Protein AF-A0A0F8Q9L6-F1 (afdb_monomer)

pLDDT: mean 87.57, std 13.75, range [48.38, 97.69]

Structure (mmCIF, N/CA/C/O backbone):
data_AF-A0A0F8Q9L6-F1
#
_entry.id   AF-A0A0F8Q9L6-F1
#
loop_
_atom_site.group_PDB
_atom_site.id
_atom_site.type_symbol
_atom_site.label_atom_id
_atom_site.label_alt_id
_atom_site.label_comp_id
_atom_site.label_asym_id
_atom_site.label_entity_id
_atom_site.label_seq_id
_atom_site.pdbx_PDB_ins_code
_atom_site.Cartn_x
_atom_site.Cartn_y
_atom_site.Cartn_z
_atom_site.occupancy
_atom_site.B_iso_or_equiv
_atom_site.auth_seq_id
_atom_site.auth_comp_id
_atom_site.auth_asym_id
_atom_site.auth_atom_id
_atom_site.pdbx_PDB_model_num
ATOM 1 N N . MET A 1 1 ? -23.910 33.095 15.856 1.00 48.38 1 MET A N 1
ATOM 2 C CA . MET A 1 1 ? -22.645 32.544 15.329 1.00 48.38 1 MET A CA 1
ATOM 3 C C . MET A 1 1 ? -22.813 31.042 15.264 1.00 48.38 1 MET A C 1
ATOM 5 O O . MET A 1 1 ? -22.526 30.356 16.237 1.00 48.38 1 MET A O 1
ATOM 9 N N . ASP A 1 2 ? -23.365 30.556 14.155 1.00 56.81 2 ASP A N 1
ATOM 10 C CA . ASP A 1 2 ? -23.475 29.126 13.888 1.00 56.81 2 ASP A CA 1
ATOM 11 C C . ASP A 1 2 ? -22.104 28.610 13.469 1.00 56.81 2 ASP A C 1
ATOM 13 O O . ASP A 1 2 ? -21.632 28.856 12.359 1.00 56.81 2 ASP A O 1
ATOM 17 N N . PHE A 1 3 ? -21.435 27.918 14.388 1.00 60.47 3 PHE A N 1
ATOM 18 C CA . PHE A 1 3 ? -20.263 27.124 14.057 1.00 60.47 3 PHE A CA 1
ATOM 19 C C . PHE A 1 3 ? -20.736 25.893 13.285 1.00 60.47 3 PHE A C 1
ATOM 21 O O . PHE A 1 3 ? -20.856 24.805 13.850 1.00 60.47 3 PHE A O 1
ATOM 28 N N . VAL A 1 4 ? -20.995 26.058 11.987 1.00 66.31 4 VAL A N 1
ATOM 29 C CA . VAL A 1 4 ? -21.019 24.936 11.046 1.00 66.31 4 VAL A CA 1
ATOM 30 C C . VAL A 1 4 ? -19.573 24.459 10.942 1.00 66.31 4 VAL A C 1
ATOM 32 O O . VAL A 1 4 ? -18.795 24.898 10.098 1.00 66.31 4 VAL A O 1
ATOM 35 N N . LYS A 1 5 ? -19.159 23.653 11.921 1.00 60.22 5 LYS A N 1
ATOM 36 C CA . LYS A 1 5 ? -17.861 22.987 11.907 1.00 60.22 5 LYS A CA 1
ATOM 37 C C . LYS A 1 5 ? -17.818 22.143 10.630 1.00 60.22 5 LYS A C 1
ATOM 39 O O . LYS A 1 5 ? -18.768 21.391 10.412 1.00 60.22 5 LYS A O 1
ATOM 44 N N . PRO A 1 6 ? -16.750 22.176 9.816 1.00 62.28 6 PRO A N 1
ATOM 45 C CA . PRO A 1 6 ? -16.467 20.995 9.027 1.00 62.28 6 PRO A CA 1
ATOM 46 C C . PRO A 1 6 ? -16.194 19.889 10.048 1.00 62.28 6 PRO A C 1
ATOM 48 O O . PRO A 1 6 ? -15.238 19.959 10.824 1.00 62.28 6 PRO A O 1
ATOM 51 N N . GLU A 1 7 ? -17.097 18.921 10.129 1.00 55.97 7 GLU A N 1
ATOM 52 C CA . GLU A 1 7 ? -16.839 17.688 10.851 1.00 55.97 7 GLU A CA 1
ATOM 53 C C . GLU A 1 7 ? -15.657 17.043 10.121 1.00 55.97 7 GLU A C 1
ATOM 55 O O . GLU A 1 7 ? -15.785 16.592 8.985 1.00 55.97 7 GLU A O 1
ATOM 60 N N . TYR A 1 8 ? -14.455 17.147 10.698 1.00 52.84 8 TYR A N 1
ATOM 61 C CA . TYR A 1 8 ? -13.265 16.508 10.147 1.00 52.84 8 TYR A CA 1
ATOM 62 C C . TYR A 1 8 ? -13.474 15.004 10.305 1.00 52.84 8 TYR A C 1
ATOM 64 O O . TYR A 1 8 ? -13.117 14.415 11.326 1.00 52.84 8 TYR A O 1
ATOM 72 N N . GLY A 1 9 ? -14.141 14.404 9.321 1.00 57.28 9 GLY A N 1
ATOM 73 C CA . GLY A 1 9 ? -14.303 12.971 9.221 1.00 57.28 9 GLY A CA 1
ATOM 74 C C . GLY A 1 9 ? -12.919 12.372 9.055 1.00 57.28 9 GLY A C 1
ATOM 75 O O . GLY A 1 9 ? -12.360 12.380 7.961 1.00 57.28 9 GLY A O 1
ATOM 76 N N . ILE A 1 10 ? -12.344 11.856 10.141 1.00 56.53 10 ILE A N 1
ATOM 77 C CA . ILE A 1 10 ? -11.247 10.892 10.049 1.00 56.53 10 ILE A CA 1
ATOM 78 C C . ILE A 1 10 ? -11.886 9.595 9.559 1.00 56.53 10 ILE A C 1
ATOM 80 O O . ILE A 1 10 ? -12.066 8.639 10.311 1.00 56.53 10 ILE A O 1
ATOM 84 N N . GLU A 1 11 ? -12.326 9.593 8.303 1.00 64.44 11 GLU A N 1
ATOM 85 C CA . GLU A 1 11 ? -12.762 8.372 7.663 1.00 64.44 11 GLU A CA 1
ATOM 86 C C . GLU A 1 11 ? -11.557 7.444 7.612 1.00 64.44 11 GLU A C 1
ATOM 88 O O . GLU A 1 11 ? -10.446 7.816 7.222 1.00 64.44 11 GLU A O 1
ATOM 93 N N . ARG A 1 12 ? -11.762 6.224 8.094 1.00 71.50 12 ARG A N 1
ATOM 94 C CA . ARG A 1 12 ? -10.741 5.192 8.069 1.00 71.50 12 ARG A CA 1
ATOM 95 C C . ARG A 1 12 ? -10.426 4.831 6.621 1.00 71.50 12 ARG A C 1
ATOM 97 O O . ARG A 1 12 ? -11.177 4.112 5.974 1.00 71.50 12 ARG A O 1
ATOM 104 N N . ILE A 1 13 ? -9.282 5.306 6.139 1.00 79.88 13 ILE A N 1
ATOM 105 C CA . ILE A 1 13 ? -8.759 5.0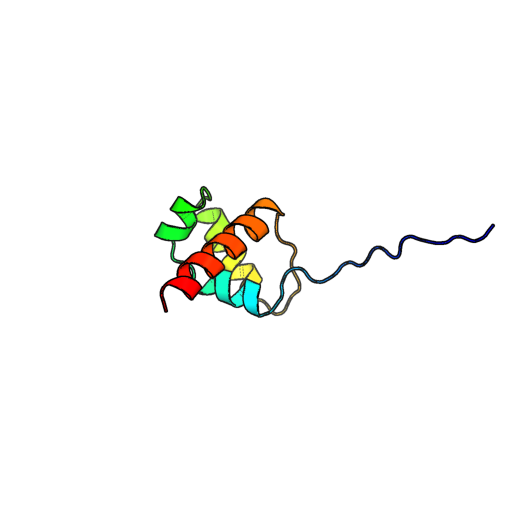14 4.794 1.00 79.88 13 ILE A CA 1
ATOM 106 C C . ILE A 1 13 ? -8.254 3.557 4.704 1.00 79.88 13 ILE A C 1
ATOM 108 O O . ILE A 1 13 ? -8.107 2.996 3.621 1.00 79.88 13 ILE A O 1
ATOM 112 N N . ASP A 1 14 ? -8.006 2.909 5.846 1.00 84.06 14 ASP A N 1
ATOM 113 C CA . ASP A 1 14 ? -7.527 1.531 5.956 1.00 84.06 14 ASP A CA 1
ATOM 114 C C . ASP A 1 14 ? -8.661 0.492 5.965 1.00 84.06 14 ASP A C 1
ATOM 116 O O . ASP A 1 14 ? -8.767 -0.346 6.873 1.00 84.06 14 ASP A O 1
ATOM 120 N N . SER A 1 15 ? -9.523 0.540 4.949 1.00 91.00 15 SER A N 1
ATOM 121 C CA . SER A 1 15 ? -10.573 -0.464 4.776 1.00 91.00 15 SER A CA 1
ATOM 122 C C . SER A 1 15 ? -9.994 -1.886 4.713 1.00 91.00 15 SER A C 1
ATOM 124 O O . SER A 1 15 ? -8.800 -2.10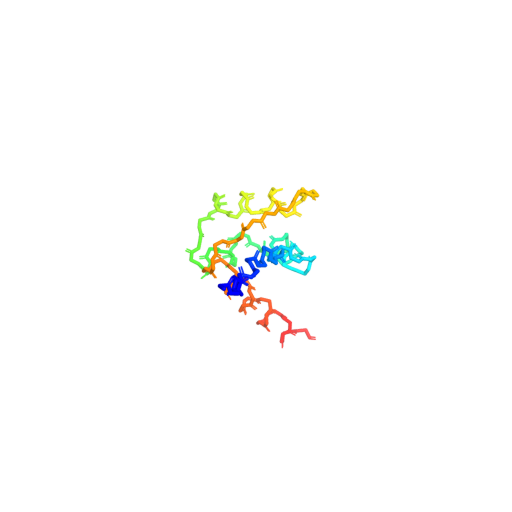0 4.465 1.00 91.00 15 SER A O 1
ATOM 126 N N . TYR A 1 16 ? -10.849 -2.885 4.946 1.00 92.50 16 TYR A N 1
ATOM 127 C CA . TYR A 1 16 ? -10.450 -4.290 4.862 1.00 92.50 16 TYR A CA 1
ATOM 128 C C . TYR A 1 16 ? -9.820 -4.622 3.500 1.00 92.50 16 TYR A C 1
ATOM 130 O O . TYR A 1 16 ? -8.757 -5.241 3.456 1.00 92.50 16 TYR A O 1
ATOM 138 N N . ASP A 1 17 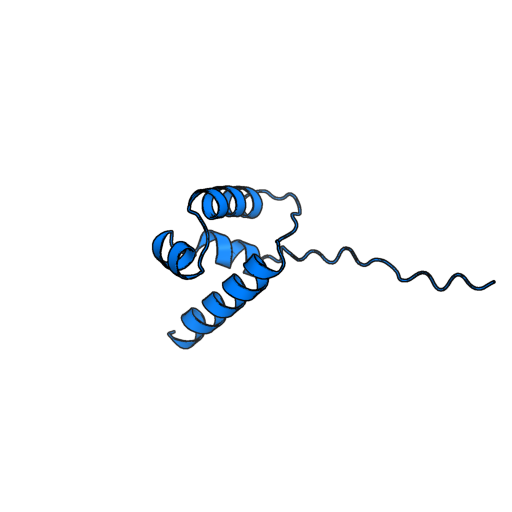? -10.407 -4.128 2.409 1.00 92.56 17 ASP A N 1
ATOM 139 C CA . ASP A 1 17 ? -9.922 -4.378 1.049 1.00 92.56 17 ASP A CA 1
ATOM 140 C C . ASP A 1 17 ? -8.525 -3.793 0.832 1.00 92.56 17 ASP A C 1
ATOM 142 O O . ASP A 1 17 ? -7.620 -4.478 0.355 1.00 92.56 17 ASP A O 1
ATOM 146 N N . ILE A 1 18 ? -8.292 -2.560 1.290 1.00 93.69 18 ILE A N 1
ATOM 147 C CA . ILE A 1 18 ? -6.972 -1.927 1.213 1.00 93.69 18 ILE A CA 1
ATOM 148 C C . ILE A 1 18 ? -5.928 -2.720 2.003 1.00 93.69 18 ILE A C 1
ATOM 150 O O . ILE A 1 18 ? -4.802 -2.913 1.531 1.00 93.69 18 ILE A O 1
ATOM 154 N N . ARG A 1 19 ? -6.290 -3.229 3.186 1.00 95.50 19 ARG A N 1
ATOM 155 C CA . ARG A 1 19 ? -5.406 -4.094 3.979 1.00 95.50 19 ARG A CA 1
ATOM 156 C C . ARG A 1 19 ? -5.058 -5.366 3.211 1.00 95.50 19 ARG A C 1
ATOM 158 O O . ARG A 1 19 ? -3.878 -5.706 3.129 1.00 95.50 19 ARG A O 1
ATOM 165 N N . GLN A 1 20 ? -6.036 -6.033 2.602 1.00 96.00 20 GLN A N 1
ATOM 166 C CA . GLN A 1 20 ? -5.785 -7.241 1.811 1.00 96.00 20 GLN A CA 1
ATOM 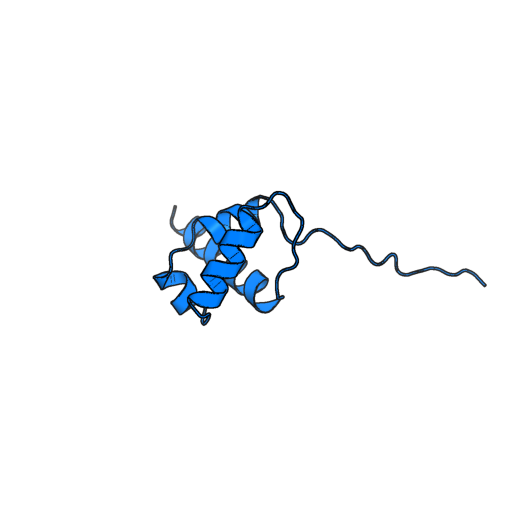167 C C . GLN A 1 20 ? -4.936 -6.962 0.566 1.00 96.00 20 GLN A C 1
ATOM 169 O O . GLN A 1 20 ? -4.026 -7.738 0.260 1.00 96.00 20 GLN A O 1
ATOM 174 N N . ASN A 1 21 ? -5.134 -5.826 -0.100 1.00 95.88 21 ASN A N 1
ATOM 175 C CA . ASN A 1 21 ? -4.312 -5.412 -1.238 1.00 95.88 21 ASN A CA 1
ATOM 176 C C . ASN A 1 21 ? -2.842 -5.223 -0.835 1.00 95.88 21 ASN A C 1
ATOM 178 O O . ASN A 1 21 ? -1.933 -5.761 -1.467 1.00 95.88 21 ASN A O 1
ATOM 182 N N . ILE A 1 22 ? -2.591 -4.531 0.281 1.00 96.50 22 ILE A N 1
ATOM 183 C CA . ILE A 1 22 ? -1.237 -4.345 0.828 1.00 96.50 22 ILE A CA 1
ATOM 184 C C . ILE A 1 22 ? -0.601 -5.684 1.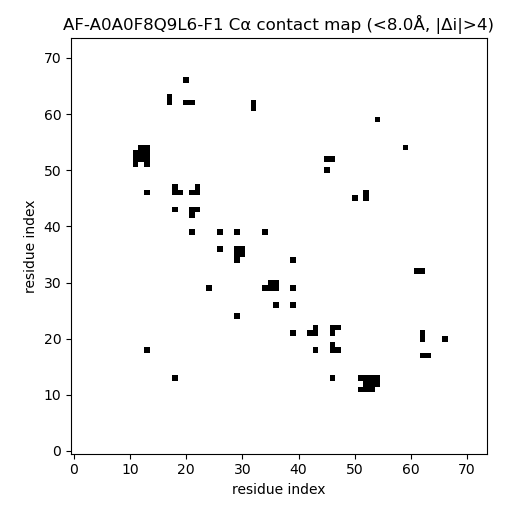233 1.00 96.50 22 ILE A C 1
ATOM 186 O O . ILE A 1 22 ? 0.611 -5.870 1.094 1.00 96.50 22 ILE A O 1
ATOM 190 N N . LEU A 1 23 ? -1.383 -6.631 1.754 1.00 96.88 23 LEU A N 1
ATOM 191 C CA . LEU A 1 23 ? -0.864 -7.937 2.162 1.00 96.88 23 LEU A CA 1
ATOM 192 C C . LEU A 1 23 ? -0.538 -8.834 0.966 1.00 96.88 23 LEU A C 1
ATOM 194 O O . LEU A 1 23 ? 0.500 -9.508 0.992 1.00 96.88 23 LEU A O 1
ATOM 198 N N . SER A 1 24 ? -1.368 -8.799 -0.073 1.00 96.69 24 SER A N 1
ATOM 199 C CA . SER A 1 24 ? -1.259 -9.650 -1.261 1.00 96.69 24 SER A CA 1
ATOM 200 C C . SER A 1 24 ? -0.212 -9.173 -2.267 1.00 96.69 24 SER A C 1
ATOM 202 O O . SER A 1 24 ? 0.427 -10.007 -2.908 1.00 96.69 24 SER A O 1
ATOM 204 N N . ILE A 1 25 ? 0.041 -7.864 -2.370 1.00 96.81 25 ILE A N 1
ATOM 205 C CA . ILE A 1 25 ? 1.015 -7.337 -3.332 1.00 96.81 25 ILE A CA 1
ATOM 206 C C . ILE A 1 25 ? 2.433 -7.888 -3.098 1.00 96.81 25 ILE A C 1
ATOM 208 O O . ILE A 1 25 ? 2.954 -7.968 -1.970 1.00 96.81 25 ILE A O 1
ATOM 212 N N . SER A 1 26 ? 3.076 -8.279 -4.201 1.00 96.81 26 SER A N 1
ATOM 213 C CA . SER A 1 26 ? 4.440 -8.803 -4.211 1.00 96.81 26 SER A CA 1
ATOM 214 C C . SER A 1 26 ? 5.469 -7.678 -4.033 1.00 96.81 26 SER A C 1
ATOM 216 O O . SER A 1 26 ? 5.223 -6.515 -4.351 1.00 96.81 26 SER A O 1
ATOM 218 N N . CYS A 1 27 ? 6.678 -8.008 -3.563 1.00 96.75 27 CYS A N 1
ATOM 219 C CA . CYS A 1 27 ? 7.758 -7.016 -3.487 1.00 96.75 27 CYS A CA 1
ATOM 220 C C . CYS A 1 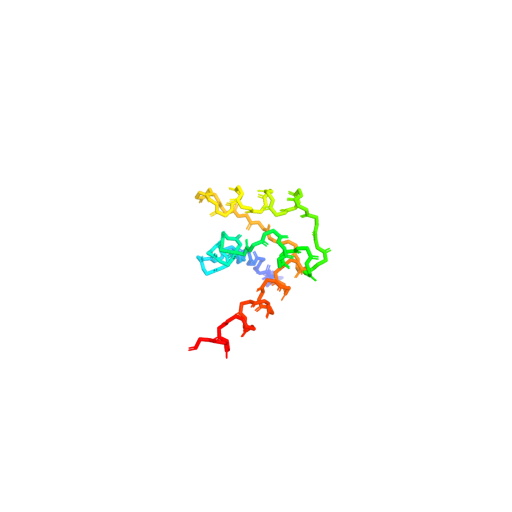27 ? 8.154 -6.479 -4.875 1.00 96.75 27 CYS A C 1
ATOM 222 O O . CYS A 1 27 ? 8.624 -5.345 -4.977 1.00 96.75 27 CYS A O 1
ATOM 224 N N . VAL A 1 28 ? 8.000 -7.290 -5.925 1.00 97.00 28 VAL A N 1
ATOM 225 C CA . VAL A 1 28 ? 8.316 -6.902 -7.304 1.00 97.00 28 VAL A CA 1
ATOM 226 C C . VAL A 1 28 ? 7.303 -5.880 -7.799 1.00 97.00 28 VAL A C 1
ATOM 228 O O . VAL A 1 28 ? 7.701 -4.815 -8.263 1.00 97.00 28 VAL A O 1
ATOM 231 N N . ASP A 1 29 ? 6.010 -6.150 -7.640 1.00 97.00 29 ASP A N 1
ATOM 232 C CA . ASP A 1 29 ? 4.967 -5.233 -8.105 1.00 97.00 29 ASP A CA 1
ATOM 233 C C . ASP A 1 29 ? 4.944 -3.954 -7.275 1.00 97.00 29 ASP A C 1
ATOM 235 O O . ASP A 1 29 ? 4.856 -2.868 -7.834 1.00 97.00 29 ASP A O 1
ATOM 239 N N . TRP A 1 30 ? 5.197 -4.043 -5.968 1.00 96.75 30 TRP A N 1
ATOM 240 C CA . TRP A 1 30 ? 5.372 -2.858 -5.130 1.00 96.75 30 TRP A CA 1
ATOM 241 C C . TRP A 1 30 ? 6.516 -1.950 -5.596 1.00 96.75 30 TRP A C 1
ATOM 243 O O . TRP A 1 30 ? 6.387 -0.725 -5.605 1.00 96.75 30 TRP A O 1
ATOM 253 N N . LYS A 1 31 ? 7.643 -2.540 -6.020 1.00 97.00 31 LYS A N 1
ATOM 254 C CA . LYS A 1 31 ? 8.744 -1.777 -6.618 1.00 97.00 31 LYS A CA 1
ATOM 255 C C . LYS A 1 31 ? 8.335 -1.137 -7.945 1.00 97.00 31 LYS A C 1
ATOM 257 O O . LYS A 1 31 ? 8.729 -0.001 -8.189 1.00 97.00 31 LYS A O 1
ATOM 262 N N . LYS A 1 32 ? 7.529 -1.812 -8.775 1.00 96.62 32 LYS A N 1
ATOM 263 C CA . LYS A 1 32 ? 6.974 -1.228 -10.014 1.00 96.62 32 LYS A CA 1
ATOM 264 C C . LYS A 1 32 ? 6.028 -0.057 -9.730 1.00 96.62 32 LYS A C 1
ATOM 266 O O . LYS A 1 32 ? 5.995 0.884 -10.511 1.00 96.62 32 LYS A O 1
ATOM 271 N N . LEU A 1 33 ? 5.342 -0.056 -8.582 1.00 95.19 33 LEU A N 1
ATOM 272 C CA . LEU A 1 33 ? 4.594 1.109 -8.088 1.00 95.19 33 LEU A CA 1
ATOM 273 C C . LEU A 1 33 ? 5.502 2.260 -7.621 1.00 95.19 33 LEU A C 1
ATOM 275 O O . LEU A 1 33 ? 4.998 3.282 -7.165 1.00 95.19 33 LEU A O 1
ATOM 279 N N . GLY A 1 34 ? 6.828 2.134 -7.714 1.00 96.25 34 GLY A N 1
ATOM 280 C CA . GLY A 1 34 ? 7.779 3.203 -7.409 1.00 96.25 34 GLY A CA 1
ATOM 281 C C . GLY A 1 34 ? 8.047 3.400 -5.918 1.00 96.25 34 GLY A C 1
ATOM 282 O O . GLY A 1 34 ? 8.455 4.487 -5.515 1.00 96.25 34 GLY A O 1
ATOM 283 N N . PHE A 1 35 ? 7.811 2.376 -5.094 1.00 95.62 35 PHE A N 1
ATOM 284 C CA . PHE A 1 35 ? 8.052 2.429 -3.654 1.00 95.62 35 PHE A CA 1
ATOM 285 C C . PHE A 1 35 ? 9.150 1.464 -3.204 1.00 95.62 35 PHE A C 1
ATOM 287 O O . PHE A 1 35 ? 9.409 0.419 -3.805 1.00 95.62 35 PHE A O 1
ATOM 294 N N . SER A 1 36 ? 9.795 1.809 -2.090 1.00 96.50 36 SER A N 1
ATOM 295 C CA . SER A 1 36 ? 10.862 0.991 -1.518 1.00 96.50 36 SER A CA 1
ATOM 296 C C . SER A 1 36 ? 10.326 -0.288 -0.856 1.00 96.50 36 SER A C 1
ATOM 298 O O . SER A 1 36 ? 9.179 -0.355 -0.402 1.00 96.50 36 SER A O 1
ATOM 300 N N . LYS A 1 37 ? 11.200 -1.296 -0.711 1.00 95.81 37 LYS A N 1
ATOM 301 C CA . LYS A 1 37 ? 10.903 -2.513 0.068 1.00 95.81 37 LYS A CA 1
ATOM 302 C C . LYS A 1 37 ? 10.633 -2.197 1.547 1.00 95.81 37 LYS A C 1
ATOM 304 O O . LYS A 1 37 ? 9.802 -2.862 2.158 1.00 95.81 37 LYS A O 1
ATOM 309 N N . GLY A 1 38 ? 11.308 -1.191 2.111 1.00 97.06 38 GLY A N 1
ATOM 310 C CA . GLY A 1 38 ? 11.085 -0.750 3.493 1.00 97.06 38 GLY A CA 1
ATOM 311 C C . GLY A 1 38 ? 9.672 -0.201 3.693 1.00 97.06 38 GLY A C 1
ATOM 312 O O . GLY A 1 38 ? 8.994 -0.575 4.646 1.00 97.06 38 GLY A O 1
ATOM 313 N N . THR A 1 39 ? 9.186 0.587 2.729 1.00 96.06 39 THR A N 1
ATOM 314 C CA . THR A 1 39 ? 7.802 1.079 2.714 1.00 96.06 39 THR A CA 1
ATOM 315 C C . THR A 1 39 ? 6.807 -0.082 2.683 1.00 96.06 39 THR A C 1
ATOM 317 O O . THR A 1 39 ? 5.877 -0.088 3.482 1.00 96.06 39 THR A O 1
ATOM 320 N N . LEU A 1 40 ? 7.024 -1.102 1.838 1.00 97.12 40 LEU A N 1
ATOM 321 C CA . LEU A 1 40 ? 6.157 -2.289 1.814 1.00 97.12 40 LEU A CA 1
ATOM 322 C C . LEU A 1 40 ? 6.142 -3.012 3.160 1.00 97.12 40 LEU A C 1
ATOM 324 O O . LEU A 1 40 ? 5.081 -3.390 3.644 1.00 97.12 40 LEU A O 1
ATOM 328 N N . HIS A 1 41 ? 7.319 -3.221 3.755 1.00 97.19 41 HIS A N 1
ATOM 329 C CA . HIS A 1 41 ? 7.427 -3.897 5.042 1.00 97.19 41 HIS A CA 1
ATOM 330 C C . HIS A 1 41 ? 6.600 -3.173 6.109 1.00 97.19 41 HIS A C 1
ATOM 332 O O . HIS A 1 41 ? 5.765 -3.800 6.755 1.00 97.19 41 HIS A O 1
ATOM 338 N N . TYR A 1 42 ? 6.772 -1.855 6.231 1.00 96.50 42 TYR A N 1
ATOM 339 C CA . TYR A 1 42 ? 6.023 -1.041 7.183 1.00 96.50 42 TYR A CA 1
ATOM 340 C C . TYR A 1 42 ? 4.507 -1.097 6.929 1.00 96.50 42 TYR A C 1
ATOM 342 O O . TYR A 1 42 ? 3.733 -1.352 7.850 1.00 96.50 42 TYR A O 1
ATOM 350 N N . MET A 1 43 ? 4.078 -0.973 5.668 1.00 95.88 43 MET A N 1
ATOM 351 C CA . MET A 1 43 ? 2.661 -1.063 5.298 1.00 95.88 43 MET A CA 1
ATOM 352 C C . MET A 1 43 ? 2.059 -2.436 5.625 1.00 95.88 43 MET A C 1
ATOM 354 O O . MET A 1 43 ? 0.954 -2.502 6.158 1.00 95.88 43 MET A O 1
ATOM 358 N N . LYS A 1 44 ? 2.784 -3.539 5.382 1.00 97.38 44 LYS A N 1
ATOM 359 C CA . LYS A 1 44 ? 2.309 -4.885 5.745 1.00 97.38 44 LYS A CA 1
ATOM 360 C C . LYS A 1 44 ? 2.175 -5.062 7.256 1.00 97.38 44 LYS A C 1
ATOM 362 O O . LYS A 1 44 ? 1.255 -5.746 7.685 1.00 97.38 44 LYS A O 1
ATOM 367 N N . GLN A 1 45 ? 3.056 -4.465 8.059 1.00 97.69 45 GLN A N 1
ATOM 368 C CA . GLN A 1 45 ? 2.926 -4.522 9.519 1.00 97.69 45 GLN A CA 1
ATOM 369 C C . GLN A 1 45 ? 1.693 -3.751 10.004 1.00 97.69 45 GLN A C 1
ATOM 371 O O . GLN A 1 45 ? 0.941 -4.272 10.825 1.00 97.69 45 GLN A O 1
ATOM 376 N N . ASN A 1 46 ? 1.429 -2.572 9.435 1.00 95.31 46 ASN A N 1
ATOM 377 C CA . ASN A 1 46 ? 0.218 -1.807 9.736 1.00 95.31 46 ASN A CA 1
ATOM 378 C C . ASN A 1 46 ? -1.055 -2.565 9.322 1.00 95.31 46 ASN A C 1
ATOM 380 O O . ASN A 1 46 ? -1.977 -2.698 10.120 1.00 95.31 46 ASN A O 1
ATOM 384 N N . ALA A 1 47 ? -1.080 -3.143 8.116 1.00 95.56 47 ALA A N 1
ATOM 385 C CA . ALA A 1 47 ? -2.234 -3.882 7.601 1.00 95.56 47 ALA A CA 1
ATOM 386 C C . ALA A 1 47 ? -2.566 -5.157 8.399 1.00 95.56 47 ALA A C 1
ATOM 388 O O . ALA A 1 47 ? -3.731 -5.552 8.445 1.00 95.56 47 ALA A O 1
ATOM 389 N N . LYS A 1 48 ? -1.567 -5.783 9.041 1.00 96.69 48 LYS A N 1
ATOM 390 C CA . LYS A 1 48 ? -1.753 -6.938 9.942 1.00 96.69 48 LYS A CA 1
ATOM 391 C C . LYS A 1 48 ? -2.265 -6.562 11.330 1.00 96.69 48 LYS A C 1
ATOM 393 O O . LYS A 1 48 ? -2.742 -7.436 12.040 1.00 96.69 48 LYS A O 1
ATOM 398 N N . SER A 1 4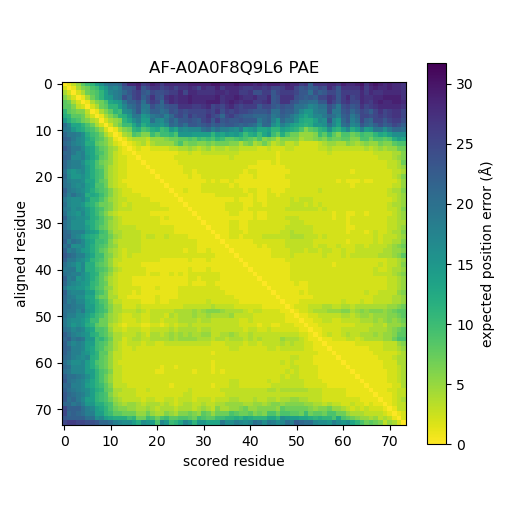9 ? -2.093 -5.313 11.753 1.00 94.25 49 SER A N 1
ATOM 399 C CA . SER A 1 49 ? -2.494 -4.874 13.087 1.00 94.25 49 SER A CA 1
ATOM 400 C C . SER A 1 49 ? -3.959 -4.466 13.097 1.00 94.25 49 SER A C 1
ATOM 402 O O . SER A 1 49 ? -4.378 -3.728 12.218 1.00 94.25 49 SER A O 1
ATOM 404 N N . ASP A 1 50 ? -4.720 -4.806 14.133 1.00 88.00 50 ASP A N 1
ATOM 405 C CA . ASP A 1 50 ? -6.112 -4.340 14.275 1.00 88.00 50 ASP A CA 1
ATOM 406 C C . ASP A 1 50 ? -6.237 -2.826 14.534 1.00 88.00 50 ASP A C 1
ATOM 408 O O . ASP A 1 50 ? -7.337 -2.277 14.596 1.00 88.00 50 ASP A O 1
ATOM 412 N N . LYS A 1 51 ? -5.107 -2.124 14.682 1.00 90.44 51 LYS A N 1
ATOM 413 C CA . LYS A 1 51 ? -5.080 -0.676 14.882 1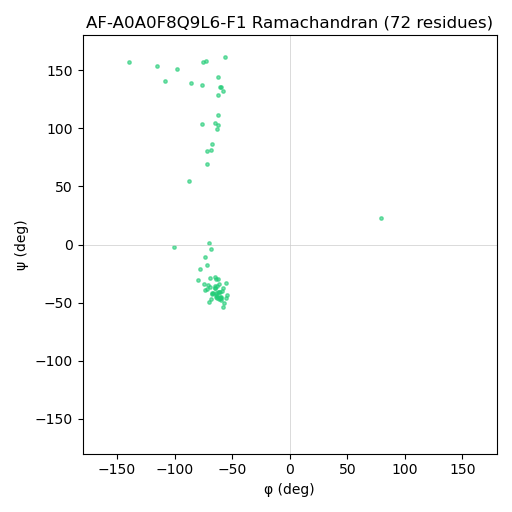.00 90.44 51 LYS A CA 1
ATOM 414 C C . LYS A 1 51 ? -5.358 0.055 13.568 1.00 90.44 51 LYS A C 1
ATOM 416 O O . LYS A 1 51 ? -4.775 -0.320 12.546 1.00 90.44 51 LYS A O 1
ATOM 421 N N . PRO A 1 52 ? -6.180 1.117 13.586 1.00 90.00 52 PRO A N 1
ATOM 422 C CA . PRO A 1 52 ? -6.346 1.968 12.421 1.00 90.00 52 PRO A CA 1
ATOM 423 C C . PRO A 1 52 ? -5.015 2.631 12.060 1.00 90.00 52 PRO A C 1
ATOM 425 O O . PRO A 1 52 ? -4.228 2.997 12.937 1.00 90.00 52 PRO A O 1
ATOM 428 N N . PHE A 1 53 ? -4.771 2.802 10.766 1.00 90.56 53 PHE A N 1
ATOM 429 C CA . PHE A 1 53 ? -3.613 3.533 10.260 1.00 90.56 53 PHE A CA 1
ATOM 430 C C . PHE A 1 53 ? -4.005 4.401 9.070 1.00 90.56 53 PHE A C 1
ATOM 432 O O . PHE A 1 53 ? -4.994 4.147 8.387 1.00 90.56 53 PHE A O 1
ATOM 439 N N . TH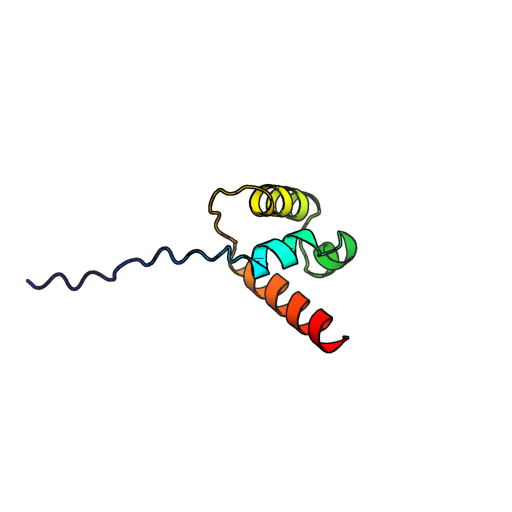R A 1 54 ? -3.221 5.442 8.817 1.00 89.00 54 THR A N 1
ATOM 440 C CA . THR A 1 54 ? -3.389 6.282 7.634 1.00 89.00 54 THR A CA 1
ATOM 441 C C . THR A 1 54 ? -2.421 5.856 6.541 1.00 89.00 54 THR A C 1
ATOM 443 O O . THR A 1 54 ? -1.325 5.345 6.792 1.00 89.00 54 THR A O 1
ATOM 446 N N . LEU A 1 55 ? -2.840 6.073 5.300 1.00 87.75 55 LEU A N 1
ATOM 447 C CA . LEU A 1 55 ? -2.023 5.859 4.118 1.00 87.75 55 LEU A CA 1
ATOM 448 C C . LEU A 1 55 ? -1.647 7.208 3.531 1.00 87.75 55 LEU A C 1
ATOM 450 O O . LEU A 1 55 ? -2.467 8.122 3.458 1.00 87.75 55 LEU A O 1
ATOM 454 N N . ASN A 1 56 ? -0.406 7.318 3.065 1.00 88.38 56 ASN A N 1
ATOM 455 C CA . ASN A 1 56 ? -0.055 8.417 2.181 1.00 88.38 56 ASN A CA 1
ATOM 456 C C . ASN A 1 56 ? -0.935 8.326 0.920 1.00 88.38 56 ASN A C 1
ATOM 458 O O . ASN A 1 56 ? -1.093 7.238 0.360 1.00 88.38 56 ASN A O 1
ATOM 462 N N . SER A 1 57 ? -1.480 9.454 0.461 1.00 90.12 57 SER A N 1
ATOM 463 C CA . SER A 1 57 ? -2.386 9.505 -0.695 1.00 90.12 57 SER A CA 1
ATOM 464 C C . SER A 1 57 ? -1.786 8.877 -1.957 1.00 90.12 57 SER A C 1
ATOM 466 O O . SER A 1 57 ? -2.500 8.229 -2.715 1.00 90.12 57 SER A O 1
ATOM 468 N N . HIS A 1 58 ? -0.467 8.974 -2.155 1.00 93.31 58 HIS A N 1
ATOM 469 C CA . HIS A 1 58 ? 0.220 8.375 -3.301 1.00 93.31 58 HIS A CA 1
ATOM 470 C C . HIS A 1 58 ? 0.278 6.848 -3.194 1.00 93.31 58 HIS A C 1
ATOM 472 O O . HIS A 1 58 ? 0.239 6.154 -4.208 1.00 93.31 58 HIS A O 1
ATOM 478 N N . VAL A 1 59 ? 0.406 6.317 -1.973 1.00 93.06 59 VAL A N 1
ATOM 479 C CA . VAL A 1 59 ? 0.372 4.868 -1.733 1.00 93.06 59 VAL A CA 1
ATOM 480 C C . VAL A 1 59 ? -1.034 4.353 -2.006 1.00 93.06 59 VAL A C 1
ATOM 482 O O . VAL A 1 59 ? -1.176 3.381 -2.740 1.00 93.06 59 VAL A O 1
ATOM 485 N N . LEU A 1 60 ? -2.056 5.037 -1.486 1.00 93.69 60 LEU A N 1
ATOM 486 C CA . LEU A 1 60 ? -3.455 4.675 -1.705 1.00 93.69 60 LEU A CA 1
ATOM 487 C C . LEU A 1 60 ? -3.814 4.650 -3.199 1.00 93.69 60 LEU A C 1
ATOM 489 O O . LEU A 1 60 ? -4.275 3.627 -3.696 1.00 93.69 60 LEU A O 1
ATOM 493 N N . ASP A 1 61 ? -3.544 5.739 -3.924 1.00 95.06 61 ASP A N 1
ATOM 494 C CA . ASP A 1 61 ? -3.838 5.852 -5.359 1.00 95.06 61 ASP A CA 1
ATOM 495 C C . ASP A 1 61 ? -3.190 4.720 -6.172 1.00 95.06 61 ASP A C 1
ATOM 497 O O . ASP A 1 61 ? -3.836 4.073 -6.996 1.00 95.06 61 ASP A O 1
ATOM 501 N N . ARG A 1 62 ? -1.913 4.426 -5.909 1.00 96.00 62 ARG A N 1
ATOM 502 C CA . ARG A 1 62 ? -1.173 3.403 -6.658 1.00 96.00 62 ARG A CA 1
ATOM 503 C C . ARG A 1 62 ? -1.579 1.980 -6.288 1.00 96.00 62 ARG A C 1
ATOM 505 O O . ARG A 1 62 ? -1.583 1.123 -7.167 1.00 96.00 62 ARG A O 1
ATOM 512 N N . VAL A 1 63 ? -1.928 1.722 -5.027 1.00 95.00 63 VAL A N 1
ATOM 513 C CA . VAL A 1 63 ? -2.471 0.422 -4.599 1.00 95.00 63 VAL A CA 1
ATOM 514 C C . VAL A 1 63 ? -3.840 0.179 -5.232 1.00 95.00 63 VAL A C 1
ATOM 516 O O . VAL A 1 63 ? -4.069 -0.915 -5.736 1.00 95.00 63 VAL A O 1
ATOM 519 N N . ASN A 1 64 ? -4.702 1.196 -5.298 1.00 94.25 64 ASN A N 1
ATOM 520 C CA . ASN A 1 64 ? -6.000 1.092 -5.971 1.00 94.25 64 ASN A CA 1
ATOM 521 C C . ASN A 1 64 ? -5.847 0.837 -7.473 1.00 94.25 64 ASN A C 1
ATOM 523 O O . ASN A 1 64 ? -6.504 -0.038 -8.026 1.00 94.25 64 ASN A O 1
ATOM 527 N N . LYS A 1 65 ? -4.927 1.545 -8.140 1.00 94.50 65 LYS A N 1
ATOM 528 C CA . LYS A 1 65 ? -4.611 1.287 -9.554 1.00 94.50 65 LYS A CA 1
ATOM 529 C C . LYS A 1 65 ? -4.091 -0.130 -9.777 1.00 94.50 65 LYS A C 1
ATOM 531 O O . LYS A 1 65 ? -4.455 -0.761 -10.763 1.00 94.50 65 LYS A O 1
ATOM 536 N N . TRP A 1 66 ? -3.239 -0.630 -8.884 1.00 95.69 66 TRP A N 1
ATOM 537 C CA . TRP A 1 66 ? -2.747 -2.004 -8.957 1.00 95.69 66 TRP A CA 1
ATOM 538 C C . TRP A 1 66 ? -3.868 -3.031 -8.787 1.00 95.69 66 TRP A C 1
ATOM 540 O O . TRP A 1 66 ? -3.929 -3.973 -9.571 1.00 95.69 66 TRP A O 1
ATOM 550 N N . GLU A 1 67 ? -4.759 -2.839 -7.812 1.00 94.25 67 GLU A N 1
ATOM 551 C CA . GLU A 1 67 ? -5.896 -3.736 -7.590 1.00 94.25 67 GLU A CA 1
ATOM 552 C C . GLU A 1 67 ? -6.789 -3.799 -8.835 1.00 94.25 67 GLU A C 1
ATOM 554 O O . GLU A 1 67 ? -7.028 -4.892 -9.340 1.00 94.25 67 GLU A O 1
ATOM 559 N N . ALA A 1 68 ? -7.146 -2.652 -9.420 1.00 93.44 68 ALA A N 1
ATOM 560 C CA . ALA A 1 68 ? -7.954 -2.607 -10.638 1.00 93.44 68 ALA A CA 1
ATOM 561 C C . ALA A 1 68 ? -7.303 -3.365 -11.814 1.00 93.44 68 ALA A C 1
ATOM 563 O O . ALA A 1 68 ? -7.989 -4.044 -12.584 1.00 93.44 68 ALA A O 1
ATOM 564 N N . LEU A 1 69 ? -5.971 -3.288 -11.947 1.00 91.62 69 LEU A N 1
ATOM 565 C CA . LEU A 1 69 ? -5.219 -4.023 -12.970 1.00 91.62 69 LEU A CA 1
ATOM 566 C C . LEU A 1 69 ? -5.237 -5.537 -12.729 1.00 91.62 69 LEU A C 1
ATOM 568 O O . LEU A 1 69 ? -5.405 -6.294 -13.681 1.00 91.62 69 LEU A O 1
ATOM 572 N N . VAL A 1 70 ? -5.067 -5.980 -11.481 1.00 90.81 70 VAL A N 1
ATOM 573 C CA . VAL A 1 70 ? -5.067 -7.409 -11.126 1.00 90.81 70 VAL A CA 1
ATOM 574 C C . VAL A 1 70 ? -6.473 -8.004 -11.227 1.00 90.81 70 VAL A C 1
ATOM 576 O O . VAL A 1 70 ? -6.630 -9.125 -11.706 1.00 90.81 70 VAL A O 1
ATOM 579 N N . SER A 1 71 ? -7.499 -7.255 -10.828 1.00 88.75 71 SER A N 1
ATOM 580 C CA . SER A 1 71 ? -8.900 -7.679 -10.901 1.00 88.75 71 SER A CA 1
ATOM 581 C C . SER A 1 71 ? -9.415 -7.766 -12.339 1.00 88.75 71 SER A C 1
ATOM 583 O O . SER A 1 71 ? -10.234 -8.628 -12.629 1.00 88.75 71 SER A O 1
ATOM 585 N N . SER A 1 72 ? -8.879 -6.962 -13.264 1.00 86.62 72 SER A N 1
ATOM 586 C CA . SER A 1 72 ? -9.199 -7.053 -14.702 1.00 86.62 72 SER A CA 1
ATOM 587 C C . SER A 1 72 ? -8.562 -8.262 -15.407 1.00 86.62 72 SER A C 1
ATOM 589 O O . SER A 1 72 ? -8.864 -8.523 -16.569 1.00 86.62 72 SER A O 1
ATOM 591 N N . GLN A 1 73 ? -7.632 -8.960 -14.748 1.00 73.50 73 GLN A N 1
ATOM 592 C CA . GLN A 1 73 ? -6.920 -10.126 -15.291 1.00 73.50 73 GLN A CA 1
ATOM 593 C C . GLN A 1 73 ? -7.474 -11.466 -14.782 1.00 73.50 73 GLN A C 1
ATOM 595 O O . GLN A 1 73 ? -6.961 -12.515 -15.176 1.00 73.50 73 GLN A O 1
ATOM 600 N N . LYS A 1 74 ? -8.474 -11.435 -13.895 1.00 61.62 74 LYS A N 1
ATOM 601 C CA . LYS A 1 74 ? -9.214 -12.608 -13.413 1.00 61.62 74 LYS A CA 1
ATOM 602 C C . LYS A 1 74 ? -10.454 -12.853 -14.258 1.00 61.62 74 LYS A C 1
ATOM 604 O O . LYS A 1 74 ? -10.773 -14.048 -14.432 1.00 61.62 74 LYS A O 1
#

Nearest PDB structures (foldseek):
  5jpq-assembly1_T  TM=3.988E-01  e=5.282E+00  Thermochaetoides thermophila

Solvent-accessible surface area (backbone atoms only — not comparable to full-atom values): 4681 Å² total; per-residue (Å²): 134,84,80,80,65,82,78,81,73,81,68,74,73,60,39,72,67,55,29,50,49,54,61,68,56,48,76,66,59,43,41,72,71,73,44,56,70,68,58,52,53,55,50,36,54,50,51,72,42,95,59,89,58,86,71,59,68,69,57,50,55,49,50,52,54,49,48,57,57,56,63,74,73,111

Secondary structure (DSSP, 8-state):
------------S--HHHHHHHHH--HHHHHHTT--HHHHHHHHHHHHSSS-----HHHHHHHHHHHHHHHTT-

Radius of gyration: 15.02 Å; Cα contacts (8 Å, |Δi|>4): 44; chains: 1; bounding box: 35×45×31 Å

Mean predicted aligned error: 6.85 Å

Sequence (74 aa):
MDFVKPEYGIERIDSYDIRQNILSISCVDWKKLGFSKGTLHYMKQNAKSDKPFTLNSHVLDRVNKWEALVSSQK

Foldseek 3Di:
DDCPDPPPPPPQLLDLVLLVLLQPDDCVVVVVLVDDPVVSVVSNVQSPDPDGDDDDPSSSVSSVVVVVVVVVVD

Organism: Methanosarcina mazei (NCBI:txid2209)